Protein AF-A0A917I6K0-F1 (afdb_monomer_lite)

Structure (mmCIF, N/CA/C/O backbone):
data_AF-A0A917I6K0-F1
#
_entry.id   AF-A0A917I6K0-F1
#
loop_
_atom_site.group_PDB
_atom_site.id
_atom_site.type_symbol
_atom_site.label_atom_id
_atom_site.label_alt_id
_atom_site.label_comp_id
_atom_site.label_asym_id
_atom_site.label_entity_id
_atom_site.label_seq_id
_atom_site.pdbx_PDB_ins_code
_atom_site.Cartn_x
_atom_site.Cartn_y
_atom_site.Cartn_z
_atom_site.occupancy
_atom_site.B_iso_or_equiv
_atom_site.auth_seq_id
_atom_site.auth_comp_id
_atom_site.auth_asym_id
_atom_site.auth_atom_id
_atom_site.pdbx_PDB_model_num
ATOM 1 N N . MET A 1 1 ? -40.692 21.618 -0.949 1.00 50.50 1 MET A N 1
ATOM 2 C CA . MET A 1 1 ? -40.176 20.561 -0.050 1.00 50.50 1 MET A CA 1
ATOM 3 C C . MET A 1 1 ? -38.680 20.384 -0.333 1.00 50.50 1 MET A C 1
ATOM 5 O O . MET A 1 1 ? -38.302 19.535 -1.119 1.00 50.50 1 MET A O 1
ATOM 9 N N . VAL A 1 2 ? -37.835 21.276 0.205 1.00 57.25 2 VAL A N 1
ATOM 10 C CA . VAL A 1 2 ? -36.384 21.361 -0.088 1.00 57.25 2 VAL A CA 1
ATOM 11 C C . VAL A 1 2 ? -35.636 21.436 1.247 1.00 57.25 2 VAL A C 1
ATOM 13 O O . VAL A 1 2 ? -35.305 22.513 1.726 1.00 57.25 2 VAL A O 1
ATOM 16 N N . ARG A 1 3 ? -35.468 20.300 1.928 1.00 57.25 3 ARG A N 1
ATOM 17 C CA . ARG A 1 3 ? -34.740 20.216 3.209 1.00 57.25 3 ARG A CA 1
ATOM 18 C C . ARG A 1 3 ? -34.063 18.855 3.369 1.00 57.25 3 ARG A C 1
ATOM 20 O O . ARG A 1 3 ? -34.442 18.145 4.279 1.00 57.25 3 ARG A O 1
ATOM 27 N N . GLN A 1 4 ? -33.111 18.453 2.520 1.00 58.28 4 GLN A N 1
ATOM 28 C CA . GLN A 1 4 ? -32.259 17.277 2.833 1.00 58.28 4 GLN A CA 1
ATOM 29 C C . GLN A 1 4 ? -30.843 17.280 2.209 1.00 58.28 4 GLN A C 1
ATOM 31 O O . GLN A 1 4 ? -30.168 16.260 2.244 1.00 58.28 4 GLN A O 1
ATOM 36 N N . LEU A 1 5 ? -30.325 18.402 1.688 1.00 57.25 5 LEU A N 1
ATOM 37 C CA . LEU A 1 5 ? -28.976 18.429 1.082 1.00 57.25 5 LEU A CA 1
ATOM 38 C C . LEU A 1 5 ? -27.862 18.990 1.980 1.00 57.25 5 LEU A C 1
ATOM 40 O O . LEU A 1 5 ? -26.746 19.190 1.512 1.00 57.25 5 LEU A O 1
ATOM 44 N N . GLN A 1 6 ? -28.099 19.159 3.282 1.00 57.72 6 GLN A N 1
ATOM 45 C CA . GLN A 1 6 ? -26.991 19.257 4.235 1.00 57.72 6 GLN A CA 1
ATOM 46 C C . GLN A 1 6 ? -26.463 17.846 4.514 1.00 57.72 6 GLN A C 1
ATOM 48 O O . GLN A 1 6 ? -26.698 17.274 5.575 1.00 57.72 6 GLN A O 1
ATOM 53 N N . ARG A 1 7 ? -25.735 17.273 3.545 1.00 58.84 7 ARG A N 1
ATOM 54 C CA . ARG A 1 7 ? -24.742 16.244 3.865 1.00 58.84 7 ARG A CA 1
ATOM 55 C C . ARG A 1 7 ? -23.762 16.919 4.810 1.00 58.84 7 ARG A C 1
ATOM 57 O O . ARG A 1 7 ? -22.946 17.728 4.379 1.00 58.84 7 ARG A O 1
ATOM 64 N N . SER A 1 8 ? -23.895 16.640 6.101 1.00 49.50 8 SER A N 1
ATOM 65 C CA . SER A 1 8 ? -22.869 16.950 7.080 1.00 49.50 8 SER A CA 1
ATOM 66 C C . SER A 1 8 ? -21.586 16.311 6.566 1.00 49.50 8 SER A C 1
ATOM 68 O O . SER A 1 8 ? -21.434 15.090 6.619 1.00 49.50 8 SER A O 1
ATOM 70 N N . VAL A 1 9 ? -20.691 17.117 5.996 1.00 59.91 9 VAL A N 1
ATOM 71 C CA . VAL A 1 9 ? -19.317 16.696 5.757 1.00 59.91 9 VAL A CA 1
ATOM 72 C C . VAL A 1 9 ? -18.739 16.543 7.153 1.00 59.91 9 VAL A C 1
ATOM 74 O O . VAL A 1 9 ? -18.278 17.509 7.755 1.00 59.91 9 VAL A O 1
ATOM 77 N N . SER A 1 10 ? -18.896 15.353 7.735 1.00 55.97 10 SER A N 1
ATOM 78 C CA . SER A 1 10 ? -18.257 15.032 8.998 1.00 55.97 10 SER A CA 1
ATOM 79 C C . SER A 1 10 ? -16.768 15.286 8.782 1.00 55.97 10 SER A C 1
ATOM 81 O O . SER A 1 10 ? -16.218 14.731 7.821 1.00 55.97 10 SER A O 1
ATOM 83 N N . PRO A 1 11 ? -16.125 16.145 9.593 1.00 56.34 11 PRO A N 1
ATOM 84 C CA . PRO A 1 11 ? -14.706 16.409 9.437 1.00 56.34 11 PRO A CA 1
ATOM 85 C C . PRO A 1 11 ? -13.977 15.068 9.410 1.00 56.34 11 PRO A C 1
ATOM 87 O O . PRO A 1 11 ? -14.293 14.164 10.189 1.00 56.34 11 PRO A O 1
ATOM 90 N N . VAL A 1 12 ? -13.055 14.908 8.460 1.00 61.19 12 VAL A N 1
ATOM 91 C CA . VAL A 1 12 ? -12.226 13.707 8.377 1.00 61.19 12 VAL A CA 1
ATOM 92 C C . VAL A 1 12 ? -11.326 13.719 9.607 1.00 61.19 12 VAL A C 1
ATOM 94 O O . VAL A 1 12 ? -10.262 14.329 9.611 1.00 61.19 12 VAL A O 1
ATOM 97 N N . VAL A 1 13 ? -11.785 13.093 10.688 1.00 64.44 13 VAL A N 1
ATOM 98 C CA . VAL A 1 13 ? -10.972 12.893 11.882 1.00 64.44 13 VAL A CA 1
ATOM 99 C C . VAL A 1 13 ? -9.976 11.796 11.537 1.00 64.44 13 VAL A C 1
ATOM 101 O O . VAL A 1 13 ? -10.316 10.614 11.472 1.00 64.44 13 VAL A O 1
ATOM 104 N N . ILE A 1 14 ? -8.752 12.209 11.224 1.00 65.00 14 ILE A N 1
ATOM 105 C CA . ILE A 1 14 ? -7.668 11.300 10.876 1.00 65.00 14 ILE A CA 1
ATOM 106 C C . ILE A 1 14 ? -7.155 10.667 12.173 1.00 65.00 14 ILE A C 1
ATOM 108 O O . ILE A 1 14 ? -6.500 11.322 12.982 1.00 65.00 14 ILE A O 1
ATOM 112 N N . ASN A 1 15 ? -7.455 9.384 12.374 1.00 80.81 15 ASN A N 1
ATOM 113 C CA . ASN A 1 15 ? -6.911 8.626 13.494 1.00 80.81 15 ASN A CA 1
ATOM 114 C C . ASN A 1 15 ? -5.437 8.260 13.236 1.00 80.81 15 ASN A C 1
ATOM 116 O O . ASN A 1 15 ? -5.025 8.036 12.097 1.00 80.81 15 ASN A O 1
ATOM 120 N N . ARG A 1 16 ? -4.634 8.129 14.295 1.00 86.69 16 ARG A N 1
ATOM 121 C CA . ARG A 1 16 ? -3.214 7.755 14.224 1.00 86.69 16 ARG A CA 1
ATOM 122 C C . ARG A 1 16 ? -3.007 6.434 13.474 1.00 86.69 16 ARG A C 1
ATOM 124 O O . ARG A 1 16 ? -2.097 6.330 12.659 1.00 86.69 16 ARG A O 1
ATOM 131 N N . THR A 1 17 ? -3.895 5.461 13.683 1.00 85.12 17 THR A N 1
ATOM 132 C CA . THR A 1 17 ? -3.896 4.173 12.967 1.00 85.12 17 THR A CA 1
ATOM 133 C C . THR A 1 17 ? -4.089 4.350 11.460 1.00 85.12 17 THR A C 1
ATOM 135 O O . THR A 1 17 ? -3.397 3.702 10.680 1.00 85.12 17 THR A O 1
ATOM 138 N N . SER A 1 18 ? -4.965 5.270 11.042 1.00 85.81 18 SER A N 1
ATOM 139 C CA . SER A 1 18 ? -5.186 5.605 9.631 1.00 85.81 18 SER A CA 1
ATOM 140 C C . SER A 1 18 ? -3.930 6.184 8.982 1.00 85.81 18 SER A C 1
ATOM 142 O O . SER A 1 18 ? -3.590 5.799 7.867 1.00 85.81 18 SER A O 1
ATOM 144 N N . ILE A 1 19 ? -3.213 7.066 9.688 1.00 88.19 19 ILE A N 1
ATOM 145 C CA . ILE A 1 19 ? -1.950 7.648 9.200 1.00 88.19 19 ILE A CA 1
ATOM 146 C C . ILE A 1 19 ? -0.902 6.556 9.021 1.00 88.19 19 ILE A C 1
ATOM 148 O O . ILE A 1 19 ? -0.276 6.481 7.969 1.00 88.19 19 ILE A O 1
ATOM 152 N N . VAL A 1 20 ? -0.731 5.697 10.030 1.00 89.94 20 VAL A N 1
ATOM 153 C CA . VAL A 1 20 ? 0.247 4.602 9.981 1.00 89.94 20 VAL A CA 1
ATOM 154 C C . VAL A 1 20 ? -0.071 3.646 8.835 1.00 89.94 20 VAL A C 1
ATOM 156 O O . VAL A 1 20 ? 0.828 3.298 8.078 1.00 89.94 20 VAL A O 1
ATOM 159 N N . PHE A 1 21 ? -1.339 3.272 8.656 1.00 88.31 21 PHE A N 1
ATOM 160 C CA . PHE A 1 21 ? -1.767 2.411 7.554 1.00 88.31 21 PHE A CA 1
ATOM 161 C C . PHE A 1 21 ? -1.411 3.008 6.184 1.00 88.31 21 PHE A C 1
ATOM 163 O O . PHE A 1 21 ? -0.776 2.346 5.363 1.00 88.31 21 PHE A O 1
ATOM 170 N N . VAL A 1 22 ? -1.766 4.278 5.955 1.00 90.69 22 VAL A N 1
ATOM 171 C CA . VAL A 1 22 ? -1.451 4.977 4.700 1.00 90.69 22 VAL A CA 1
ATOM 172 C C . VAL A 1 22 ? 0.062 5.076 4.502 1.00 90.69 22 VAL A C 1
ATOM 174 O O . VAL A 1 22 ? 0.553 4.770 3.419 1.00 90.69 22 VAL A O 1
ATOM 177 N N . ALA A 1 23 ? 0.813 5.442 5.543 1.00 92.25 23 ALA A N 1
ATOM 178 C CA . ALA A 1 23 ? 2.265 5.564 5.479 1.00 92.25 23 ALA A CA 1
ATOM 179 C C . ALA A 1 23 ? 2.950 4.234 5.126 1.00 92.25 23 ALA A C 1
ATOM 181 O O . ALA A 1 23 ? 3.851 4.222 4.291 1.00 92.25 23 ALA A O 1
ATOM 182 N N . VAL A 1 24 ? 2.501 3.115 5.704 1.00 92.75 24 VAL A N 1
ATOM 183 C CA . VAL A 1 24 ? 3.016 1.771 5.395 1.00 92.75 24 VAL A CA 1
ATOM 184 C C . VAL A 1 24 ? 2.755 1.402 3.937 1.00 92.75 24 VAL A C 1
ATOM 186 O O . VAL A 1 24 ? 3.664 0.928 3.259 1.00 92.75 24 VAL A O 1
ATOM 189 N N . LEU A 1 25 ? 1.546 1.649 3.426 1.00 92.38 25 LEU A N 1
ATOM 190 C CA . LEU A 1 25 ? 1.222 1.361 2.027 1.00 92.38 25 LEU A CA 1
ATOM 191 C C . LEU A 1 25 ? 2.021 2.230 1.051 1.00 92.38 25 LEU A C 1
ATOM 193 O O . LEU A 1 25 ? 2.520 1.725 0.044 1.00 92.38 25 LEU A O 1
ATOM 197 N N . VAL A 1 26 ? 2.189 3.518 1.349 1.00 93.31 26 VAL A N 1
ATOM 198 C CA . VAL A 1 26 ? 3.022 4.421 0.541 1.00 93.31 26 VAL A CA 1
ATOM 199 C C . VAL A 1 26 ? 4.480 3.966 0.555 1.00 93.31 26 VAL A C 1
ATOM 201 O O . VAL A 1 26 ? 5.083 3.828 -0.507 1.00 93.31 26 VAL A O 1
ATOM 204 N N . ALA A 1 27 ? 5.032 3.665 1.734 1.00 94.19 27 ALA A N 1
ATOM 205 C CA . ALA A 1 27 ? 6.393 3.154 1.867 1.00 94.19 27 ALA A CA 1
ATOM 206 C C . ALA A 1 27 ? 6.585 1.850 1.080 1.00 94.19 27 ALA A C 1
ATOM 208 O O . ALA A 1 27 ? 7.593 1.686 0.398 1.00 94.19 27 ALA A O 1
ATOM 209 N N . PHE A 1 28 ? 5.597 0.953 1.105 1.00 93.81 28 PHE A N 1
ATOM 210 C CA . PHE A 1 28 ? 5.625 -0.255 0.290 1.00 93.81 28 PHE A CA 1
ATOM 211 C C . PHE A 1 28 ? 5.656 0.050 -1.210 1.00 93.81 28 PHE A C 1
ATOM 213 O O . PHE A 1 28 ? 6.465 -0.540 -1.915 1.00 93.81 28 PHE A O 1
ATOM 220 N N . GLY A 1 29 ? 4.841 0.992 -1.694 1.00 90.56 29 GLY A N 1
ATOM 221 C CA . GLY A 1 29 ? 4.851 1.398 -3.104 1.00 90.56 29 GLY A CA 1
ATOM 222 C C . GLY A 1 29 ? 6.224 1.911 -3.548 1.00 90.56 29 GLY A C 1
ATOM 223 O O . GLY A 1 29 ? 6.715 1.541 -4.614 1.00 90.56 29 GLY A O 1
ATOM 224 N N . VAL A 1 30 ? 6.897 2.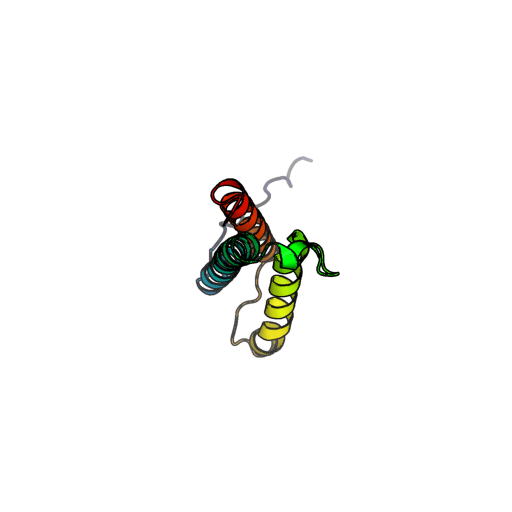685 -2.688 1.00 92.62 30 VAL A N 1
ATOM 225 C CA . VAL A 1 30 ? 8.275 3.144 -2.925 1.00 92.62 30 VAL A CA 1
ATOM 226 C C . VAL A 1 30 ? 9.251 1.969 -2.994 1.00 92.62 30 VAL A C 1
ATOM 228 O O . VAL A 1 30 ? 9.991 1.841 -3.969 1.00 92.62 30 VAL A O 1
ATOM 231 N N . LEU A 1 31 ? 9.241 1.090 -1.987 1.00 93.69 31 LEU A N 1
ATOM 232 C CA . LEU A 1 31 ? 10.127 -0.078 -1.930 1.00 93.69 31 LEU A CA 1
ATOM 233 C C . LEU A 1 31 ? 9.903 -1.021 -3.113 1.00 93.69 31 LEU A C 1
ATOM 235 O O . LEU A 1 31 ? 10.863 -1.528 -3.687 1.00 93.69 31 LEU A O 1
ATOM 239 N N . GLN A 1 32 ? 8.648 -1.215 -3.508 1.00 90.75 32 GLN A N 1
ATOM 240 C CA . GLN A 1 32 ? 8.285 -1.987 -4.683 1.00 90.75 32 GLN A CA 1
ATOM 241 C C . GLN A 1 32 ? 8.857 -1.346 -5.950 1.00 90.75 32 GLN A C 1
ATOM 243 O O . GLN A 1 32 ? 9.474 -2.040 -6.752 1.00 90.75 32 GLN A O 1
ATOM 248 N N . GLY A 1 33 ? 8.692 -0.034 -6.132 1.00 87.25 33 GLY A N 1
ATOM 249 C CA . GLY A 1 33 ? 9.241 0.672 -7.290 1.00 87.25 33 GLY A CA 1
ATOM 250 C C . GLY A 1 33 ? 10.757 0.503 -7.392 1.00 87.25 33 GLY A C 1
ATOM 251 O O . GLY A 1 33 ? 11.269 0.201 -8.468 1.00 87.25 33 GLY A O 1
ATOM 252 N N . LEU A 1 34 ? 11.461 0.601 -6.260 1.00 90.19 34 LEU A N 1
ATOM 253 C CA . LEU A 1 34 ? 12.908 0.389 -6.183 1.00 90.19 34 LEU A CA 1
ATOM 254 C C . LEU A 1 34 ? 13.302 -1.066 -6.472 1.00 90.19 34 LEU A C 1
ATOM 256 O O . LEU A 1 34 ? 14.271 -1.306 -7.188 1.00 90.19 34 LEU A O 1
ATOM 260 N N . ALA A 1 35 ? 12.551 -2.041 -5.956 1.00 89.25 35 ALA A N 1
ATOM 261 C CA . ALA A 1 35 ? 12.801 -3.457 -6.214 1.00 89.25 35 ALA A CA 1
ATOM 262 C C . ALA A 1 35 ? 12.630 -3.800 -7.701 1.00 89.25 35 ALA A C 1
ATOM 264 O O . ALA A 1 35 ? 13.479 -4.478 -8.274 1.00 89.25 35 ALA A O 1
ATOM 265 N N . PHE A 1 36 ? 11.576 -3.288 -8.340 1.00 87.62 36 PHE A N 1
ATOM 266 C CA . PHE A 1 36 ? 11.332 -3.477 -9.773 1.00 87.62 36 PHE A CA 1
ATOM 267 C C . PHE A 1 36 ? 12.361 -2.748 -10.639 1.00 87.62 36 PHE A C 1
ATOM 269 O O . PHE A 1 36 ? 12.767 -3.279 -11.667 1.00 87.62 36 PHE A O 1
ATOM 276 N N . ALA A 1 37 ? 12.825 -1.569 -10.212 1.00 85.06 37 ALA A N 1
ATOM 277 C CA . ALA A 1 37 ? 13.927 -0.884 -10.877 1.00 85.06 37 ALA A CA 1
ATOM 278 C C . ALA A 1 37 ? 15.236 -1.681 -10.775 1.00 85.06 37 ALA A C 1
ATOM 280 O O . ALA A 1 37 ? 15.999 -1.699 -11.726 1.00 85.06 37 ALA A O 1
ATOM 281 N N . ARG A 1 38 ? 15.493 -2.359 -9.647 1.00 86.62 38 ARG A N 1
ATOM 282 C CA . ARG A 1 38 ? 16.718 -3.146 -9.430 1.00 86.62 38 ARG A CA 1
ATOM 283 C C . ARG A 1 38 ? 16.696 -4.522 -10.100 1.00 86.62 38 ARG A C 1
ATOM 285 O O . ARG A 1 38 ? 17.758 -5.023 -10.480 1.00 86.62 38 ARG A O 1
ATOM 292 N N . TRP A 1 39 ? 15.519 -5.141 -10.182 1.00 86.81 39 TRP A N 1
ATOM 293 C CA . TRP A 1 39 ? 15.294 -6.468 -10.755 1.00 86.81 39 TRP A CA 1
ATOM 294 C C . TRP A 1 39 ? 14.144 -6.428 -11.769 1.00 86.81 39 TRP A C 1
ATOM 296 O O . TRP A 1 39 ? 13.017 -6.812 -11.443 1.00 86.81 39 TRP A O 1
ATOM 306 N N . PRO A 1 40 ? 14.424 -6.036 -13.023 1.00 80.62 40 PRO A N 1
ATOM 307 C CA . PRO A 1 40 ? 13.411 -5.956 -14.078 1.00 80.62 40 PRO A CA 1
ATOM 308 C C . PRO A 1 40 ? 12.722 -7.298 -14.361 1.00 80.62 40 PRO A C 1
ATOM 310 O O . PRO A 1 40 ? 11.580 -7.339 -14.807 1.00 80.62 40 PRO A O 1
ATOM 313 N N . GLU A 1 41 ? 13.384 -8.415 -14.046 1.00 83.31 41 GLU A N 1
ATOM 314 C CA . GLU A 1 41 ? 12.829 -9.771 -14.148 1.00 83.31 41 GLU A CA 1
ATOM 315 C C . GLU A 1 41 ? 11.537 -9.959 -13.331 1.00 83.31 41 GLU A C 1
ATOM 317 O O . GLU A 1 41 ? 10.711 -10.807 -13.667 1.00 83.31 41 GLU A O 1
ATOM 322 N N . LEU A 1 42 ? 11.312 -9.136 -12.298 1.00 81.00 42 LEU A N 1
ATOM 323 C CA . LEU A 1 42 ? 10.072 -9.141 -11.520 1.00 81.00 42 LEU A CA 1
ATOM 324 C C . LEU A 1 42 ? 8.849 -8.725 -12.352 1.00 81.00 42 LEU A C 1
ATOM 326 O O . LEU A 1 42 ? 7.736 -9.132 -12.026 1.00 81.00 42 LEU A O 1
ATOM 330 N N . GLU A 1 43 ? 9.022 -7.985 -13.453 1.00 78.50 43 GLU A N 1
ATOM 331 C CA . GLU A 1 43 ? 7.925 -7.653 -14.376 1.00 78.50 43 GLU A CA 1
ATOM 332 C C . GLU A 1 43 ? 7.402 -8.875 -15.141 1.00 78.50 43 GLU A C 1
ATOM 334 O O . GLU A 1 43 ? 6.267 -8.860 -15.609 1.00 78.50 43 GLU A O 1
ATOM 339 N N . LYS A 1 44 ? 8.188 -9.957 -15.217 1.00 78.12 44 LYS A N 1
ATOM 340 C CA . LYS A 1 44 ? 7.790 -11.225 -15.851 1.00 78.12 44 LYS A CA 1
ATOM 341 C C . LYS A 1 44 ? 7.025 -12.153 -14.904 1.00 78.12 44 LYS A C 1
ATOM 343 O O . LYS A 1 44 ? 6.672 -13.267 -15.291 1.00 78.12 44 LYS A O 1
ATOM 348 N N . THR A 1 45 ? 6.795 -11.741 -13.657 1.00 79.44 45 THR A N 1
ATOM 349 C CA . THR A 1 45 ? 6.004 -12.537 -12.712 1.00 79.44 45 THR A CA 1
ATOM 350 C C . THR A 1 45 ? 4.548 -12.653 -13.168 1.00 79.44 45 THR A C 1
ATOM 352 O O . THR A 1 45 ? 4.013 -11.787 -13.854 1.00 79.44 45 THR A O 1
ATOM 355 N N . SER A 1 46 ? 3.874 -13.736 -12.767 1.00 78.81 46 SER A N 1
ATOM 356 C CA . SER A 1 46 ? 2.468 -13.985 -13.128 1.00 78.81 46 SER A CA 1
ATOM 357 C C . SER A 1 46 ? 1.489 -12.964 -12.540 1.00 78.81 46 SER A C 1
ATOM 359 O O . SER A 1 46 ? 0.335 -12.913 -12.958 1.00 78.81 46 SER A O 1
ATOM 361 N N . VAL A 1 47 ? 1.929 -12.172 -11.559 1.00 80.56 47 VAL A N 1
ATOM 362 C CA . VAL A 1 47 ? 1.131 -11.119 -10.934 1.00 80.56 47 VAL A CA 1
ATOM 363 C C . VAL A 1 47 ? 1.543 -9.778 -11.540 1.00 80.56 47 VAL A C 1
ATOM 365 O O . VAL A 1 47 ? 2.672 -9.341 -11.309 1.00 80.56 47 VAL A O 1
ATOM 368 N N . PRO A 1 48 ? 0.640 -9.093 -12.267 1.00 83.38 48 PRO A N 1
ATOM 369 C CA . PRO A 1 48 ? 0.897 -7.749 -12.759 1.00 83.38 48 PRO A CA 1
ATOM 370 C C . PRO A 1 48 ? 1.422 -6.822 -11.660 1.00 83.38 48 PRO A C 1
ATOM 372 O O . PRO A 1 48 ? 0.874 -6.767 -10.557 1.00 83.38 48 PRO A O 1
ATOM 375 N N . SER A 1 49 ? 2.469 -6.060 -11.974 1.00 79.94 49 SER A N 1
ATOM 376 C CA . SER A 1 49 ? 3.197 -5.219 -11.016 1.00 79.94 49 SER A CA 1
ATOM 377 C C . SER A 1 49 ? 2.284 -4.260 -10.237 1.00 79.94 49 SER A C 1
ATOM 379 O O . SER A 1 49 ? 2.424 -4.094 -9.027 1.00 79.94 49 SER A O 1
ATOM 381 N N . PHE A 1 50 ? 1.272 -3.693 -10.889 1.00 77.88 50 PHE A N 1
ATOM 382 C CA . PHE A 1 50 ? 0.320 -2.780 -10.254 1.00 77.88 50 PHE A CA 1
ATOM 383 C C . PHE A 1 50 ? -0.655 -3.450 -9.262 1.00 77.88 50 PHE A C 1
ATOM 385 O O . PHE A 1 50 ? -1.343 -2.740 -8.531 1.00 77.88 50 PHE A O 1
ATOM 392 N N . LEU A 1 51 ? -0.739 -4.788 -9.211 1.00 86.69 51 LEU A N 1
ATOM 393 C CA . LEU A 1 51 ? -1.613 -5.515 -8.278 1.00 86.69 51 LEU A CA 1
ATOM 394 C C . LEU A 1 51 ? -0.969 -5.776 -6.912 1.00 86.69 51 LEU A C 1
ATOM 396 O O . LEU A 1 51 ? -1.6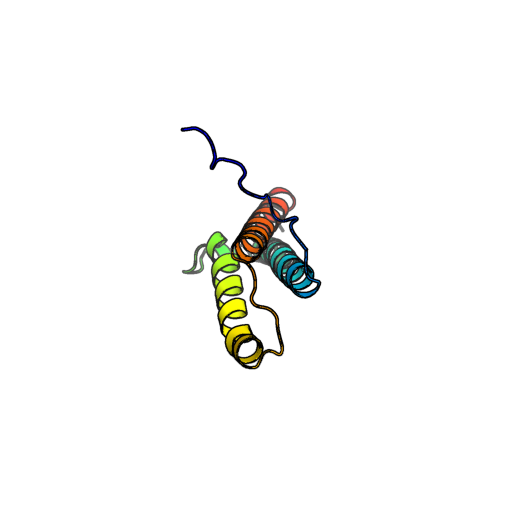88 -6.033 -5.947 1.00 86.69 51 LEU A O 1
ATOM 400 N N . TRP A 1 52 ? 0.356 -5.681 -6.786 1.00 87.38 52 TRP A N 1
ATOM 401 C CA . TRP A 1 52 ? 1.045 -5.891 -5.506 1.00 87.38 52 TRP A CA 1
ATOM 402 C C . TRP A 1 52 ? 0.561 -4.963 -4.378 1.00 87.38 52 TRP A C 1
ATOM 404 O O . TRP A 1 52 ? 0.304 -5.474 -3.285 1.00 87.38 52 TRP A O 1
ATOM 414 N N . PRO A 1 53 ? 0.336 -3.651 -4.607 1.00 86.69 53 PRO A N 1
ATOM 415 C CA . PRO A 1 53 ? -0.254 -2.772 -3.597 1.00 86.69 53 PRO A CA 1
ATOM 416 C C . PRO A 1 53 ? -1.641 -3.228 -3.130 1.00 86.69 53 PRO A C 1
ATOM 418 O O . PRO A 1 53 ? -1.960 -3.140 -1.944 1.00 86.69 53 PRO A O 1
ATOM 421 N N . LEU A 1 54 ? -2.459 -3.754 -4.049 1.00 89.00 54 LEU A N 1
ATOM 422 C CA . LEU A 1 54 ? -3.794 -4.263 -3.736 1.00 89.00 54 LEU A CA 1
ATOM 423 C C . LEU A 1 54 ? -3.715 -5.526 -2.872 1.00 89.00 54 LEU A C 1
ATOM 425 O O . LEU A 1 54 ? -4.413 -5.620 -1.863 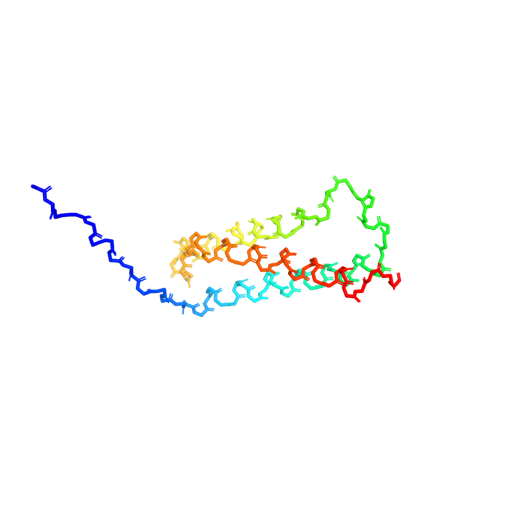1.00 89.00 54 LEU A O 1
ATOM 429 N N . ILE A 1 55 ? -2.844 -6.469 -3.240 1.00 90.81 55 ILE A N 1
ATOM 430 C CA . ILE A 1 55 ? -2.619 -7.708 -2.485 1.00 90.81 55 ILE A CA 1
ATOM 431 C C . ILE A 1 55 ? -2.147 -7.385 -1.068 1.00 90.81 55 ILE A C 1
ATOM 433 O O . ILE A 1 55 ? -2.690 -7.928 -0.106 1.00 90.81 55 ILE A O 1
ATOM 437 N N . LEU A 1 56 ? -1.184 -6.471 -0.923 1.00 89.56 56 LEU A N 1
ATOM 438 C CA . LEU A 1 56 ? -0.710 -6.058 0.393 1.00 89.56 56 LEU A CA 1
ATOM 439 C C . LEU A 1 56 ? -1.820 -5.392 1.212 1.00 89.56 56 LEU A C 1
ATOM 441 O O . LEU A 1 56 ? -1.992 -5.733 2.380 1.00 89.56 56 LEU A O 1
ATOM 445 N N . SER A 1 57 ? -2.589 -4.472 0.619 1.00 87.75 57 SER A N 1
ATOM 446 C CA . SER A 1 57 ? -3.707 -3.825 1.317 1.00 87.75 57 SER A CA 1
ATOM 447 C C . SER A 1 57 ? -4.713 -4.855 1.827 1.00 87.75 57 SER A C 1
ATOM 449 O O . SER A 1 57 ? -5.157 -4.761 2.969 1.00 87.75 57 SER A O 1
ATOM 451 N N . LEU A 1 58 ? -5.036 -5.865 1.012 1.00 89.81 58 LEU A N 1
ATOM 452 C CA . LEU A 1 58 ? -5.938 -6.942 1.408 1.00 89.81 58 LEU A CA 1
ATOM 453 C C . LEU A 1 58 ? -5.337 -7.795 2.531 1.00 89.81 58 LEU A C 1
ATOM 455 O O . LEU A 1 58 ? -6.032 -8.125 3.490 1.00 89.81 58 LEU A O 1
ATOM 459 N N . ALA A 1 59 ? -4.050 -8.132 2.437 1.00 91.31 59 ALA A N 1
ATOM 460 C CA . ALA A 1 59 ? -3.351 -8.899 3.461 1.00 91.31 59 ALA A CA 1
ATOM 461 C C . ALA A 1 59 ? -3.344 -8.165 4.810 1.00 91.31 59 ALA A C 1
ATOM 463 O O . ALA A 1 59 ? -3.625 -8.778 5.840 1.00 91.31 59 ALA A O 1
ATOM 464 N N . ILE A 1 60 ? -3.098 -6.850 4.806 1.00 89.00 60 ILE A N 1
ATOM 465 C CA . ILE A 1 60 ? -3.175 -6.016 6.010 1.00 89.00 60 ILE A CA 1
ATOM 466 C C . ILE A 1 60 ? -4.607 -6.001 6.548 1.00 89.00 60 ILE A C 1
ATOM 468 O O . ILE A 1 60 ? -4.799 -6.250 7.735 1.00 89.00 60 ILE A O 1
ATOM 472 N N . ASP A 1 61 ? -5.612 -5.775 5.695 1.00 87.44 61 ASP A N 1
ATOM 473 C CA . ASP A 1 61 ? -7.020 -5.778 6.108 1.00 87.44 61 ASP A CA 1
ATOM 474 C C . ASP A 1 61 ? -7.421 -7.109 6.759 1.00 87.44 61 ASP A C 1
ATOM 476 O O . ASP A 1 61 ? -8.124 -7.118 7.767 1.00 87.44 61 ASP A O 1
ATOM 480 N N . VAL A 1 62 ? -6.965 -8.246 6.228 1.00 90.25 62 VAL A N 1
ATOM 481 C CA . VAL A 1 62 ? -7.209 -9.563 6.834 1.00 90.25 62 VAL A CA 1
ATOM 482 C C . VAL A 1 62 ? -6.460 -9.710 8.160 1.00 90.25 62 VAL A C 1
ATOM 484 O O . VAL A 1 62 ? -7.046 -10.176 9.137 1.00 90.25 62 VAL A O 1
ATOM 487 N N . ALA A 1 63 ? -5.203 -9.271 8.227 1.00 89.81 63 ALA A N 1
ATOM 488 C CA . ALA A 1 63 ? -4.368 -9.383 9.420 1.00 89.81 63 ALA A CA 1
ATOM 489 C C . ALA A 1 63 ? -4.879 -8.542 10.602 1.00 89.81 63 ALA A C 1
ATOM 491 O O . ALA A 1 63 ? -4.735 -8.955 11.753 1.00 89.81 63 ALA A O 1
ATOM 492 N N . ILE A 1 64 ? -5.500 -7.384 10.348 1.00 88.00 64 ILE A N 1
ATOM 493 C CA . ILE A 1 64 ? -6.015 -6.509 11.414 1.00 88.00 64 ILE A CA 1
ATOM 494 C C . ILE A 1 64 ? -7.415 -6.898 11.905 1.00 88.00 64 ILE A C 1
ATOM 496 O O . ILE A 1 64 ? -7.787 -6.506 13.012 1.00 88.00 64 ILE A O 1
ATOM 500 N N . ARG A 1 65 ? -8.190 -7.686 11.140 1.00 87.94 65 ARG A N 1
ATOM 501 C CA . ARG A 1 65 ? -9.567 -8.092 11.503 1.00 87.94 65 ARG A CA 1
ATOM 502 C C . ARG A 1 65 ? -9.699 -8.659 12.920 1.00 87.94 65 ARG A C 1
ATOM 504 O O . ARG A 1 65 ? -10.614 -8.222 13.614 1.00 87.94 65 ARG A O 1
ATOM 511 N N . PRO A 1 66 ? -8.823 -9.564 13.403 1.00 87.62 66 PRO A N 1
ATOM 512 C CA . PRO A 1 66 ? -8.927 -10.083 14.766 1.00 87.62 66 PRO A CA 1
ATOM 513 C C . PRO A 1 66 ? -8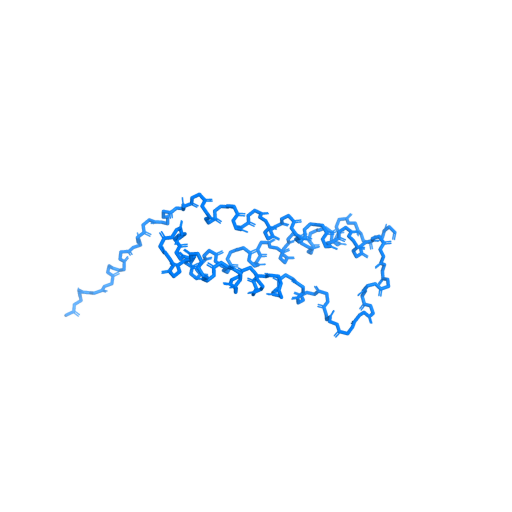.773 -8.988 15.830 1.00 87.62 66 PRO A C 1
ATOM 515 O O . PRO A 1 66 ? -9.481 -8.984 16.833 1.00 87.62 66 PRO A O 1
ATOM 518 N N . ALA A 1 67 ? -7.872 -8.030 15.604 1.00 87.44 67 ALA A N 1
ATOM 519 C CA . ALA A 1 67 ? -7.628 -6.929 16.529 1.00 87.44 67 ALA A CA 1
ATOM 520 C C . ALA A 1 67 ? -8.758 -5.886 16.509 1.00 87.44 67 ALA A C 1
ATOM 522 O O . ALA A 1 67 ? -9.091 -5.333 17.557 1.00 87.44 67 ALA A O 1
ATOM 523 N N . VAL A 1 68 ? -9.373 -5.657 15.345 1.00 87.31 68 VAL A N 1
ATOM 524 C CA . VAL A 1 68 ? -10.580 -4.826 15.211 1.00 87.31 68 VAL A CA 1
ATOM 525 C C . VAL A 1 68 ? -11.774 -5.497 15.898 1.00 87.31 68 VAL A C 1
ATOM 527 O O . VAL A 1 68 ? -12.455 -4.857 16.693 1.00 87.31 68 VAL A O 1
ATOM 530 N N . ALA A 1 69 ? -11.985 -6.801 15.681 1.00 88.06 69 ALA A N 1
ATOM 531 C CA . ALA A 1 69 ? -13.058 -7.566 16.324 1.00 88.06 69 ALA A CA 1
ATOM 532 C C . ALA A 1 69 ? -12.920 -7.611 17.857 1.00 88.06 69 ALA A C 1
ATOM 534 O O . ALA A 1 69 ? -13.918 -7.584 18.571 1.00 88.06 69 ALA A O 1
ATOM 535 N N . ALA A 1 70 ? -11.686 -7.622 18.370 1.00 89.25 70 ALA A N 1
ATOM 536 C CA . ALA A 1 70 ? -11.393 -7.531 19.800 1.00 89.25 70 ALA A CA 1
ATOM 537 C C . ALA A 1 70 ? -11.490 -6.099 20.373 1.00 89.25 70 ALA A C 1
ATOM 539 O O . ALA A 1 70 ? -11.165 -5.895 21.541 1.00 89.25 70 ALA A O 1
ATOM 540 N N . GLY A 1 71 ? -11.852 -5.095 19.563 1.00 85.12 71 GLY A N 1
ATOM 541 C CA . GLY A 1 71 ? -11.938 -3.689 19.973 1.00 85.12 71 GLY A CA 1
ATOM 542 C C . GLY A 1 71 ? -10.589 -3.025 20.282 1.00 85.12 71 GLY A C 1
ATOM 543 O O . GLY A 1 71 ? -10.558 -1.921 20.820 1.00 85.12 71 GLY A O 1
ATOM 544 N N . LYS A 1 72 ? -9.464 -3.676 19.954 1.00 86.81 72 LYS A N 1
ATOM 545 C CA . LYS A 1 72 ? -8.106 -3.151 20.194 1.00 86.81 72 LYS A CA 1
ATOM 546 C C . LYS A 1 72 ? -7.680 -2.129 19.144 1.00 86.81 72 LYS A C 1
ATOM 548 O O . LYS A 1 72 ? -6.839 -1.278 19.421 1.00 86.81 72 LYS A O 1
ATOM 553 N N . LEU A 1 73 ? -8.229 -2.237 17.937 1.00 82.94 73 LEU A N 1
ATOM 554 C CA . LEU A 1 73 ? -8.007 -1.306 16.837 1.00 82.94 73 LEU A CA 1
ATOM 555 C C . LEU A 1 73 ? -9.342 -0.748 16.355 1.00 82.94 73 LEU A C 1
ATOM 557 O O . LEU A 1 73 ? -10.368 -1.421 16.390 1.00 82.94 73 LEU A O 1
ATOM 561 N N . THR A 1 74 ? -9.304 0.491 15.879 1.00 82.75 74 THR A N 1
ATOM 562 C CA . THR A 1 74 ? -10.443 1.091 15.179 1.00 82.75 74 THR A CA 1
ATOM 563 C C . THR A 1 74 ? -10.533 0.518 13.775 1.00 82.75 74 THR A C 1
ATOM 565 O O . THR A 1 74 ? -9.505 0.293 13.131 1.00 82.75 74 THR A O 1
ATOM 568 N N . ASP A 1 75 ? -11.758 0.287 13.303 1.00 81.25 75 ASP A N 1
ATOM 569 C CA . ASP A 1 75 ? -11.964 -0.114 11.916 1.00 81.25 75 ASP A CA 1
ATOM 570 C C . ASP A 1 75 ? -11.522 1.018 10.981 1.00 81.25 75 ASP A C 1
ATOM 572 O O . ASP A 1 75 ? -11.781 2.205 11.218 1.00 81.25 75 ASP A O 1
ATOM 576 N N . LEU A 1 76 ? -10.815 0.641 9.923 1.00 83.62 76 LEU A N 1
ATOM 577 C CA . LEU A 1 76 ? -10.351 1.583 8.922 1.00 83.62 76 LEU A CA 1
ATOM 578 C C . LEU A 1 76 ? -11.533 1.989 8.050 1.00 83.62 76 LEU A C 1
ATOM 580 O O . LEU A 1 76 ? -12.208 1.153 7.447 1.00 83.62 76 LEU A O 1
ATOM 584 N N . ARG A 1 77 ? -11.750 3.300 7.935 1.00 85.69 77 ARG A N 1
ATOM 585 C CA . ARG A 1 77 ? -12.761 3.840 7.025 1.00 85.69 77 ARG A CA 1
ATOM 586 C C . ARG A 1 77 ? -12.388 3.501 5.582 1.00 85.69 77 ARG A C 1
ATOM 588 O O . ARG A 1 77 ? -11.210 3.511 5.213 1.00 85.69 77 ARG A O 1
ATOM 595 N N . THR A 1 78 ? -13.395 3.247 4.755 1.00 86.38 78 THR A N 1
ATOM 596 C CA . THR A 1 78 ? -13.222 2.904 3.337 1.00 86.38 78 THR A CA 1
ATOM 597 C C . THR A 1 78 ? -12.416 3.962 2.584 1.00 86.38 78 THR A C 1
ATOM 599 O O . THR A 1 78 ? -11.563 3.621 1.768 1.00 86.38 78 THR A O 1
ATOM 602 N N . GLU A 1 79 ? -12.607 5.242 2.907 1.00 86.75 79 GLU A N 1
ATOM 603 C CA . GLU A 1 79 ? -11.866 6.348 2.300 1.00 86.75 79 GLU 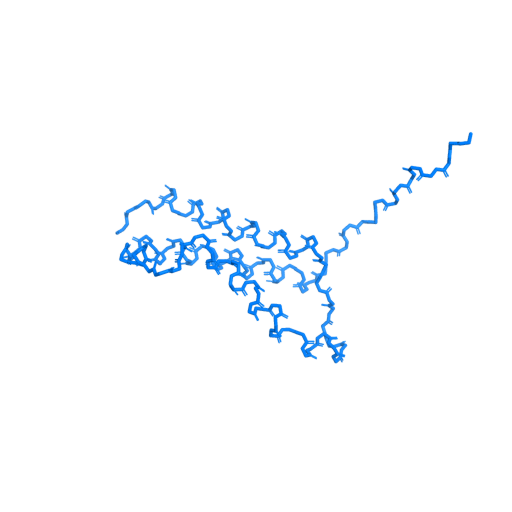A CA 1
ATOM 604 C C . GLU A 1 79 ? -10.373 6.293 2.652 1.00 86.75 79 GLU A C 1
ATOM 606 O O . GLU A 1 79 ? -9.528 6.570 1.806 1.00 86.75 79 GLU A O 1
ATOM 611 N N . THR A 1 80 ? -10.028 5.889 3.881 1.00 87.00 80 THR A N 1
ATOM 612 C CA . THR A 1 80 ? -8.632 5.697 4.306 1.00 87.00 80 THR A CA 1
ATOM 613 C C . THR A 1 80 ? -7.989 4.523 3.578 1.00 87.00 80 THR A C 1
ATOM 615 O O . THR A 1 80 ? -6.855 4.645 3.116 1.00 87.00 80 THR A O 1
ATOM 618 N N . ARG A 1 81 ? -8.714 3.403 3.445 1.00 88.38 81 ARG A N 1
ATOM 619 C CA . ARG A 1 81 ? -8.250 2.238 2.678 1.00 88.38 81 ARG A CA 1
ATOM 620 C C . ARG A 1 81 ? -7.940 2.629 1.235 1.00 88.38 81 ARG A C 1
ATOM 622 O O . ARG A 1 81 ? -6.846 2.366 0.741 1.00 88.38 81 ARG A O 1
ATOM 629 N N . PHE A 1 82 ? -8.872 3.338 0.599 1.00 89.50 82 PHE A N 1
ATOM 630 C CA . PHE A 1 82 ? -8.717 3.817 -0.770 1.00 89.50 82 PHE A CA 1
ATOM 631 C C . PHE A 1 82 ? -7.550 4.802 -0.919 1.00 89.50 82 PHE A C 1
ATOM 633 O O . PHE A 1 82 ? -6.743 4.655 -1.832 1.00 89.50 82 PHE A O 1
ATOM 640 N N . ALA A 1 83 ? -7.409 5.763 -0.001 1.00 90.00 83 ALA A N 1
ATOM 641 C CA . ALA A 1 83 ? -6.306 6.721 -0.017 1.00 90.00 83 ALA A CA 1
ATOM 642 C C . ALA A 1 83 ? -4.937 6.041 0.139 1.00 90.00 83 ALA A C 1
ATOM 644 O O . ALA A 1 83 ? -3.994 6.399 -0.563 1.00 90.00 83 ALA A O 1
ATOM 645 N N . GLY A 1 84 ? -4.829 5.041 1.020 1.00 90.69 84 GLY A N 1
ATOM 646 C CA . GLY A 1 84 ? -3.605 4.259 1.195 1.00 90.69 84 GLY A CA 1
ATOM 647 C C . GLY A 1 84 ? -3.234 3.469 -0.059 1.00 90.69 84 GLY A C 1
ATOM 648 O O . GLY A 1 84 ? -2.088 3.523 -0.505 1.00 90.69 84 GLY A O 1
ATOM 649 N N . LEU A 1 85 ? -4.213 2.795 -0.669 1.00 91.69 85 LEU A N 1
ATOM 650 C CA . LEU A 1 85 ? -4.013 2.051 -1.911 1.00 91.69 85 LEU A CA 1
ATOM 651 C C . LEU A 1 85 ? -3.588 2.975 -3.060 1.00 91.69 85 LEU A C 1
ATOM 653 O O . LEU A 1 85 ? -2.585 2.715 -3.722 1.00 91.69 85 LEU A O 1
ATOM 657 N N . LEU A 1 86 ? -4.318 4.074 -3.270 1.00 92.69 86 LEU A N 1
ATOM 658 C CA . LEU A 1 86 ? -4.014 5.045 -4.318 1.00 92.69 86 LEU A CA 1
ATOM 659 C C . LEU A 1 86 ? -2.634 5.676 -4.101 1.00 92.69 86 LEU A C 1
ATOM 661 O O . LEU A 1 86 ? -1.846 5.761 -5.038 1.00 92.69 86 LEU A O 1
ATOM 665 N N . GLY A 1 87 ? -2.315 6.058 -2.863 1.00 91.81 87 GLY A N 1
ATOM 666 C CA . GLY A 1 87 ? -1.005 6.593 -2.502 1.00 91.81 87 GLY A CA 1
ATOM 667 C C . GLY A 1 87 ? 0.133 5.614 -2.797 1.00 91.81 87 GLY A C 1
ATOM 668 O O . GLY A 1 87 ? 1.162 6.023 -3.325 1.00 91.81 87 GLY A O 1
ATOM 669 N N . SER A 1 88 ? -0.063 4.322 -2.523 1.00 92.31 88 SER A N 1
ATOM 670 C CA . SER A 1 88 ? 0.911 3.270 -2.836 1.00 92.31 88 SER A CA 1
ATOM 671 C C . SER A 1 88 ? 1.159 3.129 -4.338 1.00 92.31 88 SER A C 1
ATOM 673 O O . SER A 1 88 ? 2.308 3.127 -4.777 1.00 92.31 88 SER A O 1
ATOM 675 N N . VAL A 1 89 ? 0.090 3.082 -5.142 1.00 90.56 89 VAL A N 1
ATOM 676 C CA . VAL A 1 89 ? 0.191 2.983 -6.607 1.00 90.56 89 VAL A CA 1
ATOM 677 C C . VAL A 1 89 ? 0.885 4.213 -7.191 1.00 90.56 89 VAL A C 1
ATOM 679 O O . VAL A 1 89 ? 1.783 4.075 -8.020 1.00 90.56 89 VAL A O 1
ATOM 682 N N . LEU A 1 90 ? 0.511 5.412 -6.737 1.00 92.50 90 LEU A N 1
ATOM 683 C CA . LEU A 1 90 ? 1.137 6.657 -7.180 1.00 92.50 90 LEU A CA 1
ATOM 684 C C . LEU A 1 90 ? 2.616 6.713 -6.794 1.00 92.50 90 LEU A C 1
ATOM 686 O O . LEU A 1 90 ? 3.437 7.107 -7.616 1.00 92.50 90 LEU A O 1
ATOM 690 N N . ALA A 1 91 ? 2.970 6.283 -5.582 1.00 92.44 91 ALA A N 1
ATOM 691 C CA . ALA A 1 91 ? 4.358 6.216 -5.145 1.00 92.44 91 ALA A CA 1
ATOM 692 C C . ALA A 1 91 ? 5.171 5.221 -5.986 1.00 92.44 91 ALA A C 1
ATOM 694 O O . ALA A 1 91 ? 6.260 5.557 -6.446 1.00 92.44 91 ALA A O 1
ATOM 695 N N . PHE A 1 92 ? 4.624 4.032 -6.251 1.00 90.44 92 PHE A N 1
ATOM 696 C CA . PHE A 1 92 ? 5.230 3.045 -7.145 1.00 90.44 92 PHE A CA 1
ATOM 697 C C . PHE A 1 92 ? 5.476 3.622 -8.545 1.00 90.44 92 PHE A C 1
ATOM 699 O O . PHE A 1 92 ? 6.593 3.541 -9.061 1.00 90.44 92 PHE A O 1
ATOM 706 N N . MET A 1 93 ? 4.458 4.246 -9.145 1.00 89.50 93 MET A N 1
ATOM 707 C CA . MET A 1 93 ? 4.573 4.865 -10.467 1.00 89.50 93 MET A CA 1
ATOM 708 C C . MET A 1 93 ? 5.592 6.003 -10.481 1.00 89.50 93 MET A C 1
ATOM 710 O O . MET A 1 93 ? 6.416 6.068 -11.390 1.00 89.50 93 MET A O 1
ATOM 714 N N . ALA A 1 94 ? 5.579 6.867 -9.463 1.00 91.19 94 ALA A N 1
ATOM 715 C CA . ALA A 1 94 ? 6.534 7.960 -9.333 1.00 91.19 94 ALA A CA 1
ATOM 716 C C . ALA A 1 94 ? 7.974 7.438 -9.263 1.00 91.19 94 ALA A C 1
ATOM 718 O O . ALA A 1 94 ? 8.846 7.962 -9.951 1.00 91.19 94 ALA A O 1
ATOM 719 N N . VAL A 1 95 ? 8.220 6.370 -8.497 1.00 90.38 95 VAL A N 1
ATOM 720 C CA . VAL A 1 95 ? 9.543 5.740 -8.423 1.00 90.38 95 VAL A CA 1
ATOM 721 C C . VAL A 1 95 ? 9.932 5.101 -9.752 1.00 90.38 95 VAL A C 1
ATOM 723 O O . VAL A 1 95 ? 11.053 5.313 -10.197 1.00 90.38 95 VAL A O 1
ATOM 726 N N . ARG A 1 96 ? 9.035 4.371 -10.427 1.00 85.50 96 ARG A N 1
ATOM 727 C CA . ARG A 1 96 ? 9.345 3.778 -11.743 1.00 85.50 96 ARG A CA 1
ATOM 728 C C . ARG A 1 96 ? 9.615 4.825 -12.815 1.00 85.50 96 ARG A C 1
ATOM 730 O O . ARG A 1 96 ? 10.414 4.569 -13.707 1.00 85.50 96 ARG A O 1
ATOM 737 N N . TRP A 1 97 ? 8.976 5.986 -12.724 1.00 86.50 97 TRP A N 1
ATOM 738 C CA . TRP A 1 97 ? 9.230 7.096 -13.633 1.00 86.50 97 TRP A CA 1
ATOM 739 C C . TRP A 1 97 ? 10.552 7.809 -13.322 1.00 86.50 97 TRP A C 1
ATOM 741 O O . TRP A 1 97 ? 11.310 8.113 -14.237 1.00 86.50 97 TRP A O 1
ATOM 751 N N . ALA A 1 98 ? 10.854 8.037 -12.041 1.00 87.00 98 ALA A N 1
ATOM 752 C CA . ALA A 1 98 ? 12.087 8.694 -11.604 1.00 87.00 98 ALA A CA 1
ATOM 753 C C . ALA A 1 98 ? 13.330 7.795 -11.726 1.00 87.00 98 ALA A C 1
ATOM 755 O O . ALA A 1 98 ? 14.436 8.287 -11.935 1.00 87.00 98 ALA A O 1
ATOM 756 N N . VAL A 1 99 ? 13.148 6.480 -11.596 1.00 83.31 99 VAL A N 1
ATOM 757 C CA . VAL A 1 99 ? 14.197 5.458 -11.667 1.00 83.31 99 VAL A CA 1
ATOM 758 C C . VAL A 1 99 ? 13.768 4.392 -12.684 1.00 83.31 99 VAL A C 1
ATOM 760 O O . VAL A 1 99 ? 13.351 3.290 -12.314 1.00 83.31 99 VAL A O 1
ATOM 763 N N . PRO A 1 100 ? 13.809 4.716 -13.989 1.00 66.44 100 PRO A N 1
ATOM 764 C CA . PRO A 1 100 ? 13.346 3.804 -15.028 1.00 66.44 100 PRO A CA 1
ATOM 765 C C . PRO A 1 100 ? 14.256 2.581 -15.183 1.00 66.44 100 PRO A C 1
ATOM 767 O O . PRO A 1 100 ? 13.766 1.524 -15.584 1.00 66.44 100 PRO A O 1
ATOM 770 N N . THR A 1 101 ? 15.542 2.717 -14.843 1.00 59.06 101 THR A N 1
ATOM 771 C CA . THR A 1 101 ? 16.589 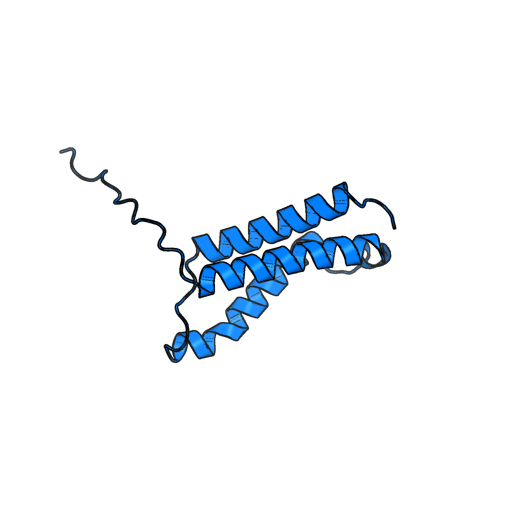1.719 -15.090 1.00 59.06 101 THR A CA 1
ATOM 772 C C . THR A 1 101 ? 17.694 1.808 -14.032 1.00 59.06 101 THR A C 1
ATOM 774 O O . THR A 1 101 ? 18.531 2.715 -14.076 1.00 59.06 101 THR A O 1
ATOM 777 N N . LEU A 1 102 ? 17.685 0.860 -13.098 1.00 49.75 102 LEU A N 1
ATOM 778 C CA . LEU A 1 102 ? 18.895 0.297 -12.497 1.00 49.75 102 LEU A CA 1
ATOM 779 C C . LEU A 1 102 ? 19.134 -1.097 -13.094 1.00 49.75 102 LEU A C 1
ATOM 781 O O . LEU A 1 102 ? 18.209 -1.626 -13.748 1.00 49.75 102 LEU A O 1
#

Organism: NCBI:txid340221

Radius of gyration: 17.4 Å; chains: 1; bounding box: 59×35×36 Å

Secondary structure (DSSP, 8-state):
---------------HHHHHHHHHHHHHHHHHHHHHHH-GGGGGSSS-GGGHHHHHHHHHHHHHHHHHHTTSSPPPPHHHHHHHHHHHHHHHHHHHHH----

Foldseek 3Di:
DDPDPPPPPPPPPQDPVLVVLLVVLLVQLQVLLVVCQVPVCVCVDPDHSLCVSVVVLVVVLVVCVVCVVVVNDPDDDPVSSVNSSVSSSVSNVVSCVVRVHD

pLDDT: mean 82.62, std 11.8, range [49.5, 94.19]

Sequence (102 aa):
MVRQLQRSVSPVVINRTSIVFVAVLVAFGVLQGLAFARWPELEKTSVPSFLWPLILSLAIDVAIRPAVAAGKLTDLRTETRFAGLLGSVLAFMAVRWAVPTL